Protein AF-A0A6G9KMW1-F1 (afdb_monomer)

Secondary structure (DSSP, 8-state):
-HHHHHHHHHHHHHHHHHHHHH---S---GGG-HHHHHHHHHHHHHHH-

Organism: Globicephala melas (NCBI:txid9731)

pLDDT: mean 74.77, std 9.4, range [57.22, 89.38]

Structure (mmCIF, N/CA/C/O backbone):
data_AF-A0A6G9KMW1-F1
#
_entry.id   AF-A0A6G9KMW1-F1
#
loop_
_atom_site.group_PDB
_atom_site.id
_atom_site.type_symbol
_atom_site.label_atom_id
_atom_site.label_alt_id
_atom_site.label_comp_id
_atom_site.label_asym_id
_atom_site.label_entity_id
_atom_site.label_seq_id
_atom_site.pdbx_PDB_ins_code
_atom_site.Cartn_x
_atom_site.Cartn_y
_atom_site.Cartn_z
_atom_site.occupancy
_atom_site.B_iso_or_equiv
_atom_site.auth_seq_id
_atom_site.auth_comp_id
_atom_site.auth_asym_id
_atom_site.auth_atom_id
_atom_site.pdbx_PDB_model_num
ATOM 1 N N . ASN A 1 1 ? 3.719 -0.623 -24.582 1.00 62.06 1 ASN A N 1
ATOM 2 C CA . ASN A 1 1 ? 3.442 0.833 -24.607 1.00 62.06 1 ASN A CA 1
ATOM 3 C C . ASN A 1 1 ? 4.356 1.516 -23.585 1.00 62.06 1 ASN A C 1
ATOM 5 O O . ASN A 1 1 ? 4.282 1.143 -22.421 1.00 62.06 1 ASN A O 1
ATOM 9 N N . LYS A 1 2 ? 5.260 2.427 -23.986 1.00 74.62 2 LYS A N 1
ATOM 10 C CA . LYS A 1 2 ? 6.316 2.972 -23.091 1.00 74.62 2 LYS A CA 1
ATOM 11 C C . LYS A 1 2 ? 5.7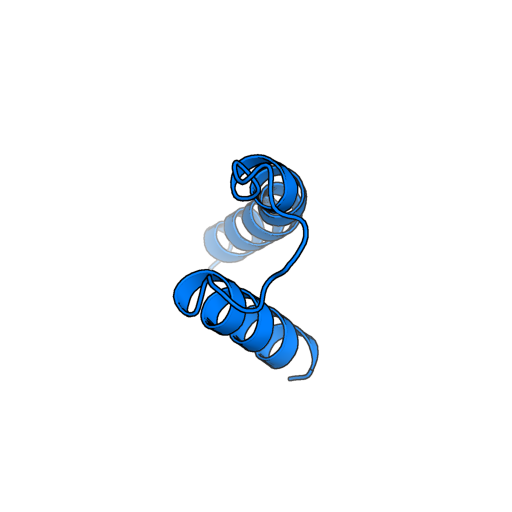60 3.770 -21.901 1.00 74.62 2 LYS A C 1
ATOM 13 O O . LYS A 1 2 ? 6.358 3.752 -20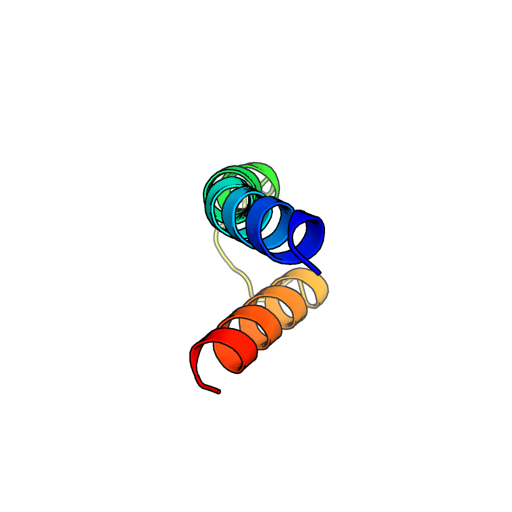.834 1.00 74.62 2 LYS A O 1
ATOM 18 N N . LEU A 1 3 ? 4.593 4.397 -22.059 1.00 83.44 3 LEU A N 1
ATOM 19 C CA . LEU A 1 3 ? 3.929 5.159 -20.992 1.00 83.44 3 LEU A CA 1
ATOM 20 C C . LEU A 1 3 ? 3.368 4.266 -19.875 1.00 83.44 3 LEU A C 1
ATOM 22 O O . LEU A 1 3 ? 3.383 4.656 -18.712 1.00 83.44 3 LEU A O 1
ATOM 26 N N . GLY A 1 4 ? 2.927 3.0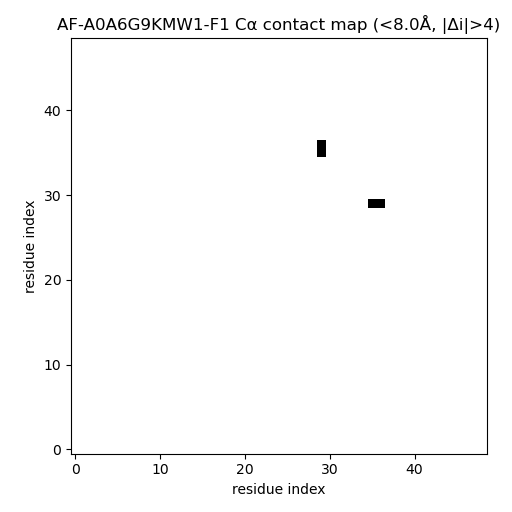49 -20.212 1.00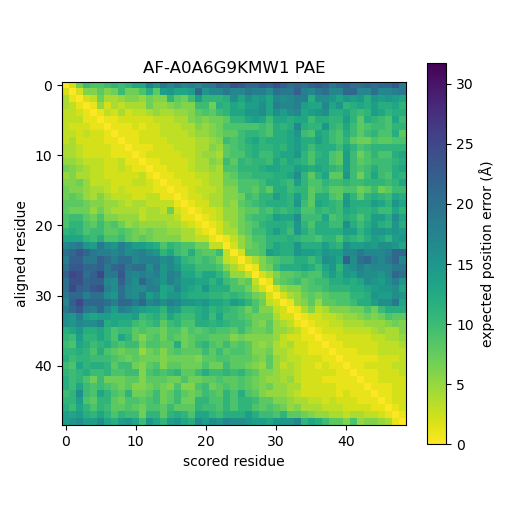 87.94 4 GLY A N 1
ATOM 27 C CA . GLY A 1 4 ? 2.358 2.114 -19.236 1.00 87.94 4 GLY A CA 1
ATOM 28 C C . GLY A 1 4 ? 3.381 1.636 -18.205 1.00 87.94 4 GLY A C 1
ATOM 29 O O . GLY A 1 4 ? 3.060 1.551 -17.027 1.00 87.94 4 GLY A O 1
ATOM 30 N N . GLY A 1 5 ? 4.630 1.404 -18.627 1.00 88.12 5 GLY A N 1
ATOM 31 C CA . GLY A 1 5 ? 5.704 0.993 -17.715 1.00 88.12 5 GLY A CA 1
ATOM 32 C C . GLY A 1 5 ? 6.088 2.085 -16.712 1.00 88.12 5 GLY A C 1
ATOM 33 O O . GLY A 1 5 ? 6.298 1.798 -15.539 1.00 88.12 5 GLY A O 1
ATOM 34 N N . VAL A 1 6 ? 6.113 3.349 -17.149 1.00 89.38 6 VAL A N 1
ATOM 35 C CA . VAL A 1 6 ? 6.397 4.491 -16.263 1.00 89.38 6 VAL A CA 1
ATOM 36 C C . VAL A 1 6 ? 5.273 4.679 -15.243 1.00 89.38 6 VAL A C 1
ATOM 38 O O . VAL A 1 6 ? 5.543 4.859 -14.059 1.00 89.38 6 VAL A O 1
ATOM 41 N N . LEU A 1 7 ? 4.014 4.580 -15.679 1.00 86.19 7 LEU A N 1
ATOM 42 C CA . LEU A 1 7 ? 2.861 4.657 -14.782 1.00 86.19 7 LEU A CA 1
ATOM 43 C C . LEU A 1 7 ? 2.849 3.513 -13.761 1.00 86.19 7 LEU A C 1
ATOM 45 O O . LEU A 1 7 ? 2.571 3.770 -12.596 1.00 86.19 7 LEU A O 1
ATOM 49 N N . ALA A 1 8 ? 3.204 2.289 -14.166 1.00 86.75 8 ALA A N 1
ATOM 50 C CA . ALA A 1 8 ? 3.289 1.140 -13.264 1.00 86.75 8 ALA A CA 1
ATOM 51 C C . ALA A 1 8 ? 4.371 1.321 -12.184 1.00 86.75 8 ALA A C 1
ATOM 53 O O . ALA A 1 8 ? 4.110 1.076 -11.007 1.00 86.75 8 ALA A O 1
ATOM 54 N N . LEU A 1 9 ? 5.556 1.822 -12.558 1.00 85.69 9 LEU A N 1
ATOM 55 C CA . LEU A 1 9 ? 6.626 2.133 -11.602 1.00 85.69 9 LEU A CA 1
ATOM 56 C C . LEU A 1 9 ? 6.209 3.222 -10.608 1.00 85.69 9 LEU A C 1
ATOM 58 O O . LEU A 1 9 ? 6.443 3.087 -9.408 1.00 85.69 9 LEU A O 1
ATOM 62 N N . LEU A 1 10 ? 5.553 4.280 -11.089 1.00 86.56 10 LEU A N 1
ATOM 63 C CA . LEU A 1 10 ? 5.034 5.333 -10.217 1.00 86.56 10 LEU A CA 1
ATOM 64 C C . LEU A 1 10 ? 3.959 4.790 -9.266 1.00 86.56 10 LEU A C 1
ATOM 66 O O . LEU A 1 10 ? 4.012 5.073 -8.070 1.00 86.56 10 LEU A O 1
ATOM 70 N N . LEU A 1 11 ? 3.030 3.964 -9.758 1.00 82.44 11 LEU A N 1
ATOM 71 C CA . LEU A 1 11 ? 1.991 3.343 -8.931 1.00 82.44 11 LEU A CA 1
ATOM 72 C C . LEU A 1 11 ? 2.583 2.441 -7.836 1.00 82.44 11 LEU A C 1
ATOM 74 O O . LEU A 1 11 ? 2.121 2.478 -6.695 1.00 82.44 11 LEU A O 1
ATOM 78 N N . SER A 1 12 ? 3.630 1.677 -8.167 1.00 83.12 12 SER A N 1
ATOM 79 C CA . SER A 1 12 ? 4.308 0.764 -7.238 1.00 83.12 12 SER A CA 1
ATOM 80 C C . SER A 1 12 ? 4.954 1.487 -6.058 1.00 83.12 12 SER A C 1
ATOM 82 O O . SER A 1 12 ? 5.027 0.924 -4.970 1.00 83.12 12 SER A O 1
ATOM 84 N N . ILE A 1 13 ? 5.426 2.718 -6.246 1.00 84.81 13 ILE A N 1
ATOM 85 C CA . ILE A 1 13 ? 6.025 3.514 -5.167 1.00 84.81 13 ILE A CA 1
ATOM 86 C C . ILE A 1 13 ? 4.932 4.277 -4.409 1.00 84.81 13 ILE A C 1
ATOM 88 O O . ILE A 1 13 ? 4.996 4.413 -3.188 1.00 84.81 13 ILE A O 1
ATOM 92 N N . LEU A 1 14 ? 3.885 4.732 -5.106 1.00 82.50 14 LEU A N 1
ATOM 93 C CA . LEU A 1 14 ? 2.750 5.423 -4.492 1.00 82.50 14 LEU A CA 1
ATOM 94 C C . LEU A 1 14 ? 1.986 4.532 -3.502 1.00 82.50 14 LEU A C 1
ATOM 96 O O . LEU A 1 14 ? 1.553 5.033 -2.462 1.00 82.50 14 LEU A O 1
ATOM 100 N N . ILE A 1 15 ? 1.867 3.222 -3.757 1.00 82.06 15 ILE A N 1
ATOM 101 C CA . ILE A 1 15 ? 1.152 2.288 -2.865 1.00 82.06 15 ILE A CA 1
ATOM 102 C C . ILE A 1 15 ? 1.713 2.306 -1.427 1.00 82.06 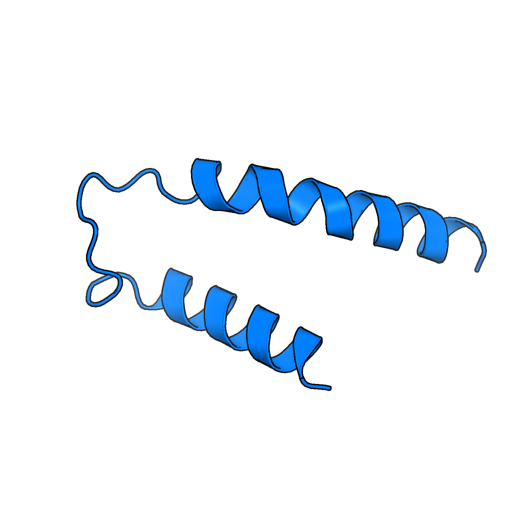15 ILE A C 1
ATOM 104 O O . ILE A 1 15 ? 0.942 2.263 -0.470 1.00 82.06 15 ILE A O 1
ATOM 108 N N . LEU A 1 16 ? 3.034 2.468 -1.257 1.00 79.69 16 LEU A N 1
ATOM 109 C CA . LEU A 1 16 ? 3.706 2.541 0.050 1.00 79.69 16 LEU A CA 1
ATOM 110 C C . LEU A 1 16 ? 3.253 3.747 0.879 1.00 79.69 16 LEU A C 1
ATOM 112 O O . LEU A 1 16 ? 3.181 3.658 2.102 1.00 79.69 16 LEU A O 1
ATOM 116 N N . ILE A 1 17 ? 2.928 4.860 0.220 1.00 78.31 17 ILE A N 1
ATOM 117 C CA . ILE A 1 17 ? 2.462 6.094 0.866 1.00 78.31 17 ILE A CA 1
ATOM 118 C C . ILE A 1 17 ? 0.951 6.017 1.136 1.00 78.31 17 ILE A C 1
ATOM 120 O O . ILE A 1 17 ? 0.469 6.515 2.154 1.00 78.31 17 ILE A O 1
ATOM 124 N N . PHE A 1 18 ? 0.197 5.338 0.268 1.00 76.50 18 PHE A N 1
ATOM 125 C CA . PHE A 1 18 ? -1.242 5.144 0.447 1.00 76.50 18 PHE A CA 1
ATOM 126 C C . PHE A 1 18 ? -1.588 4.216 1.618 1.00 76.50 18 PHE A C 1
ATOM 128 O O . PHE A 1 18 ? -2.583 4.466 2.295 1.00 76.50 18 PHE A O 1
ATOM 135 N N . ILE A 1 19 ? -0.781 3.190 1.909 1.00 72.62 19 ILE A N 1
ATOM 136 C CA . ILE A 1 19 ? -1.021 2.256 3.028 1.00 72.62 19 ILE A CA 1
ATOM 137 C C . ILE A 1 19 ? -1.211 2.979 4.383 1.00 72.62 19 ILE A C 1
ATOM 139 O O . ILE A 1 19 ? -2.258 2.778 5.006 1.00 72.62 19 ILE A O 1
ATOM 143 N N . PRO A 1 20 ? -0.285 3.844 4.848 1.00 67.31 20 PRO A N 1
ATOM 144 C CA . PRO A 1 20 ? -0.459 4.566 6.108 1.00 67.31 20 PRO A CA 1
ATOM 145 C C . PRO A 1 20 ? -1.552 5.644 6.035 1.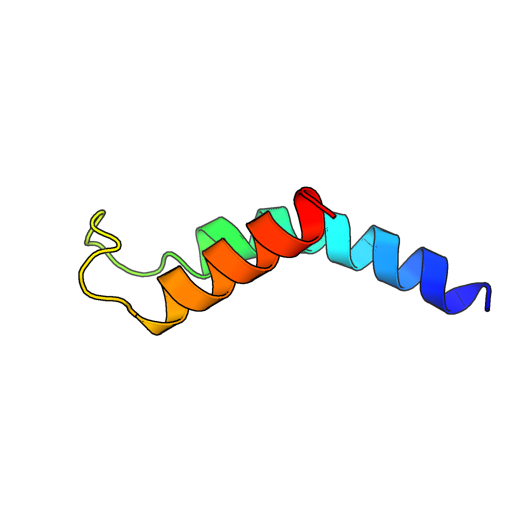00 67.31 20 PRO A C 1
ATOM 147 O O . PRO A 1 20 ? -2.215 5.896 7.038 1.00 67.31 20 PRO A O 1
ATOM 150 N N . MET A 1 21 ? -1.797 6.254 4.866 1.00 68.31 21 MET A N 1
ATOM 151 C CA . MET A 1 21 ? -2.873 7.246 4.701 1.00 68.31 21 MET A CA 1
ATOM 152 C C . MET A 1 21 ? -4.275 6.626 4.737 1.00 68.31 21 MET A C 1
ATOM 154 O O . MET A 1 21 ? -5.204 7.248 5.245 1.00 68.31 21 MET A O 1
ATOM 158 N N . LEU A 1 22 ? -4.446 5.404 4.228 1.00 67.19 22 LEU A N 1
ATOM 159 C CA . LEU A 1 22 ? -5.715 4.672 4.287 1.00 67.19 22 LEU A CA 1
ATOM 160 C C . LEU A 1 22 ? -5.997 4.125 5.697 1.00 67.19 22 LEU A C 1
ATOM 162 O O . LEU A 1 22 ? -7.154 3.894 6.059 1.00 67.19 22 LEU A O 1
ATOM 166 N N . GLN A 1 23 ? -4.966 3.986 6.535 1.00 65.94 23 GLN A N 1
ATOM 167 C CA . GLN A 1 23 ? -5.079 3.626 7.950 1.00 65.94 23 GLN A CA 1
ATOM 168 C C . GLN A 1 23 ? -5.489 4.824 8.834 1.00 65.94 23 GLN A C 1
ATOM 170 O O . GLN A 1 23 ? -4.871 5.111 9.855 1.00 65.94 23 GLN A O 1
ATOM 175 N N . THR A 1 24 ? -6.604 5.489 8.515 1.00 66.38 24 THR A N 1
ATOM 176 C CA . THR A 1 24 ? -7.169 6.590 9.333 1.00 66.38 24 THR A CA 1
ATOM 177 C C . THR A 1 24 ? -7.864 6.118 10.624 1.00 66.38 24 THR A C 1
ATOM 179 O O . THR A 1 24 ? -8.410 6.910 11.392 1.00 66.38 24 THR A O 1
ATOM 182 N N . SER A 1 25 ? -7.869 4.809 10.887 1.00 57.22 25 SER A N 1
ATOM 183 C CA . SER A 1 25 ? -8.609 4.181 11.980 1.00 57.22 25 SER A CA 1
ATOM 184 C C . SER A 1 25 ? -7.742 4.038 13.231 1.00 57.22 25 SER A C 1
ATOM 186 O O . SER A 1 25 ? -6.790 3.265 13.229 1.00 57.22 25 SER A O 1
ATOM 188 N N . LYS A 1 26 ? -8.126 4.674 14.348 1.00 58.06 26 LYS A N 1
ATOM 189 C CA . LYS A 1 26 ? -7.495 4.476 15.676 1.00 58.06 26 LYS A CA 1
ATOM 190 C C . LYS A 1 26 ? -7.539 3.024 16.189 1.00 58.06 26 LYS A C 1
ATOM 192 O O . LYS A 1 26 ? -6.904 2.708 17.191 1.00 58.06 26 LYS A O 1
ATOM 197 N N . GLN A 1 27 ? -8.290 2.139 15.531 1.00 57.31 27 GLN A N 1
ATOM 198 C CA . GLN A 1 27 ? -8.327 0.712 15.836 1.00 57.31 27 GLN A CA 1
ATOM 199 C C . GLN A 1 27 ? -7.359 -0.080 14.955 1.00 57.31 27 GLN A C 1
ATOM 201 O O . GLN A 1 27 ? -7.521 -0.149 13.740 1.00 57.31 27 GLN A O 1
ATOM 206 N N . ARG A 1 28 ? -6.397 -0.733 15.619 1.00 61.47 28 ARG A N 1
ATOM 207 C CA . ARG A 1 28 ? -5.339 -1.582 15.043 1.00 61.47 28 ARG A CA 1
ATOM 208 C C . ARG A 1 28 ? -5.850 -2.918 14.479 1.00 61.47 28 ARG A C 1
ATOM 210 O O . ARG A 1 28 ? -5.096 -3.635 13.833 1.00 61.47 28 ARG A O 1
ATOM 217 N N . SER A 1 29 ? -7.109 -3.269 14.751 1.00 59.72 29 SER A N 1
ATOM 218 C CA . SER A 1 29 ? -7.711 -4.527 14.312 1.00 59.72 29 SER A CA 1
ATOM 219 C C . SER A 1 29 ? -8.325 -4.388 12.921 1.00 59.72 29 SER A C 1
ATOM 221 O O . SER A 1 29 ? -9.261 -3.616 12.712 1.00 59.72 29 SER A O 1
ATOM 223 N N . MET A 1 30 ? -7.832 -5.191 11.978 1.00 61.78 30 MET A N 1
ATOM 224 C CA . MET A 1 30 ? -8.411 -5.339 10.638 1.00 61.78 30 MET A CA 1
ATOM 225 C C . MET A 1 30 ? -9.757 -6.083 10.643 1.00 61.78 30 MET A C 1
ATOM 227 O O . MET A 1 30 ? -10.416 -6.132 9.609 1.00 61.78 30 MET A O 1
ATOM 231 N N . MET A 1 31 ? -10.187 -6.654 11.775 1.00 62.59 31 MET A N 1
ATOM 232 C CA . MET A 1 31 ? -11.364 -7.531 11.864 1.00 62.59 31 MET A CA 1
ATOM 233 C C . MET A 1 31 ? -12.687 -6.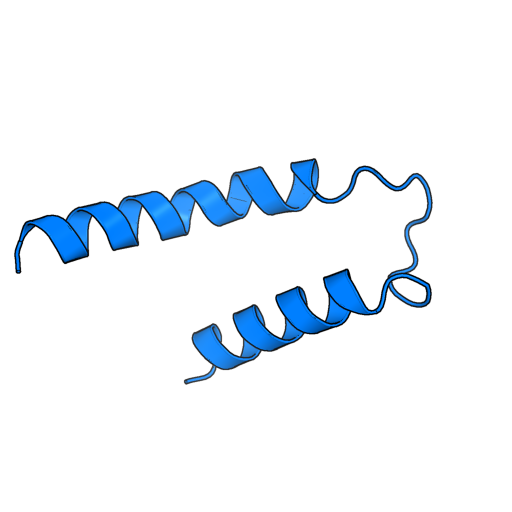825 11.514 1.00 62.59 31 MET A C 1
ATOM 235 O O . MET A 1 31 ? -13.589 -7.459 10.983 1.00 62.59 31 MET A O 1
ATOM 239 N N . PHE A 1 32 ? -12.789 -5.509 11.734 1.00 59.88 32 PHE A N 1
ATOM 240 C CA . PHE A 1 32 ? -14.024 -4.736 11.515 1.00 59.88 32 PHE A CA 1
ATOM 241 C C . PHE A 1 32 ? -14.043 -3.928 10.204 1.00 59.88 32 PHE A C 1
ATOM 243 O O . PHE A 1 32 ? -14.894 -3.057 10.027 1.00 59.88 32 PHE A O 1
ATOM 250 N N . ARG A 1 33 ? -13.102 -4.168 9.277 1.00 67.69 33 ARG A N 1
ATOM 251 C CA . ARG A 1 33 ? -13.000 -3.432 8.000 1.00 67.69 33 ARG A CA 1
ATOM 252 C C . ARG A 1 33 ? -12.922 -4.395 6.803 1.00 67.69 33 ARG A C 1
ATOM 254 O O . ARG A 1 33 ? -11.837 -4.558 6.244 1.00 67.69 33 ARG A O 1
ATOM 261 N N . PRO A 1 34 ? -14.049 -5.000 6.371 1.00 68.62 34 PRO A N 1
ATOM 262 C CA . PRO A 1 34 ? -14.069 -5.991 5.286 1.00 68.62 34 PRO A CA 1
ATOM 263 C C . PRO A 1 34 ? -13.477 -5.457 3.971 1.00 68.62 34 PRO A C 1
ATOM 265 O O . PRO A 1 34 ? -12.709 -6.154 3.317 1.00 68.62 34 PRO A O 1
ATOM 268 N N . PHE A 1 35 ? -13.720 -4.186 3.628 1.00 73.56 35 PHE A N 1
ATOM 269 C CA . PHE A 1 35 ? -13.127 -3.553 2.440 1.00 73.56 35 PHE A CA 1
ATOM 270 C C . PHE A 1 35 ? -11.594 -3.453 2.490 1.00 73.56 35 PHE A C 1
ATOM 272 O O . PHE A 1 35 ? -10.935 -3.631 1.470 1.00 73.56 35 PHE A O 1
ATOM 279 N N . SER A 1 36 ? -11.009 -3.203 3.667 1.00 74.62 36 SER A N 1
ATOM 280 C CA . SER A 1 36 ? -9.550 -3.114 3.803 1.00 74.62 36 SER A CA 1
ATOM 281 C C . SER A 1 36 ? -8.886 -4.488 3.745 1.00 74.62 36 SER A C 1
ATOM 283 O O . SER A 1 36 ? -7.759 -4.584 3.269 1.00 74.62 36 SER A O 1
ATOM 285 N N . GLN A 1 37 ? -9.568 -5.541 4.212 1.00 72.50 37 GLN A N 1
ATOM 286 C CA . GLN A 1 37 ? -9.087 -6.915 4.059 1.00 72.50 37 GLN A CA 1
ATOM 287 C C . GLN A 1 37 ? -9.069 -7.306 2.583 1.00 72.50 37 GLN A C 1
ATOM 289 O O . GLN A 1 37 ? -8.055 -7.799 2.105 1.00 72.50 37 GLN A O 1
ATOM 294 N N . LEU A 1 38 ? -10.152 -7.032 1.850 1.00 81.38 38 LEU A N 1
ATOM 295 C CA . LEU A 1 38 ? -10.263 -7.370 0.430 1.00 81.38 38 LEU A CA 1
ATOM 296 C C . LEU A 1 38 ? -9.122 -6.739 -0.385 1.00 81.38 38 LEU A C 1
ATOM 298 O O . LEU A 1 38 ? -8.422 -7.452 -1.093 1.00 81.38 38 LEU A O 1
ATOM 302 N N . LEU A 1 39 ? -8.859 -5.442 -0.185 1.00 78.69 39 LEU A N 1
ATOM 303 C CA . LEU A 1 39 ? -7.752 -4.729 -0.840 1.00 78.69 39 LEU A CA 1
ATOM 304 C C . LEU A 1 39 ? -6.360 -5.281 -0.470 1.00 78.69 39 LEU A C 1
ATOM 306 O O . LEU A 1 39 ? -5.463 -5.327 -1.312 1.00 78.69 39 LEU A O 1
ATOM 310 N N . PHE A 1 40 ? -6.168 -5.716 0.779 1.00 77.94 40 PHE A N 1
ATOM 311 C CA . PHE A 1 40 ? -4.918 -6.338 1.223 1.00 77.94 40 PHE A CA 1
ATOM 312 C C . PHE A 1 40 ? -4.702 -7.710 0.574 1.00 77.94 40 PHE A C 1
ATOM 314 O O . PHE A 1 40 ? -3.626 -7.982 0.046 1.00 77.94 40 PHE A O 1
ATOM 321 N N . TRP A 1 41 ? -5.735 -8.554 0.555 1.00 78.31 41 TRP A N 1
ATOM 322 C CA . TRP A 1 41 ? -5.676 -9.870 -0.080 1.00 78.31 41 TRP A CA 1
ATOM 323 C C . TRP A 1 41 ? -5.479 -9.774 -1.595 1.00 78.31 41 TRP A C 1
ATOM 325 O O . TRP A 1 41 ? -4.731 -10.577 -2.143 1.00 78.31 41 TRP A O 1
ATOM 335 N N . THR A 1 42 ? -6.067 -8.780 -2.271 1.00 80.62 42 THR A N 1
ATOM 336 C CA . THR A 1 42 ? -5.816 -8.556 -3.705 1.00 80.62 42 THR A CA 1
ATOM 337 C C . THR A 1 42 ? -4.379 -8.127 -3.987 1.00 80.62 42 THR A C 1
ATOM 339 O O . THR A 1 42 ? -3.799 -8.610 -4.949 1.00 80.62 42 THR A O 1
ATOM 342 N N . LEU A 1 43 ? -3.776 -7.283 -3.139 1.00 80.81 43 LEU A N 1
ATOM 343 C CA . LEU A 1 43 ? -2.357 -6.917 -3.264 1.00 80.81 43 LEU A CA 1
ATOM 344 C C . LEU A 1 43 ? -1.434 -8.119 -3.034 1.00 80.81 43 LEU A C 1
ATOM 346 O O . LEU A 1 43 ? -0.446 -8.284 -3.739 1.00 80.81 43 LEU A O 1
ATOM 350 N N . ILE A 1 44 ? -1.757 -8.969 -2.057 1.00 81.38 44 ILE A N 1
ATOM 351 C CA . ILE A 1 44 ? -1.006 -10.205 -1.818 1.00 81.38 44 ILE A CA 1
ATOM 352 C C . ILE A 1 44 ? -1.136 -11.168 -2.999 1.00 81.38 44 ILE A C 1
ATOM 354 O O . ILE A 1 44 ? -0.141 -11.769 -3.389 1.00 81.38 44 ILE A O 1
ATOM 358 N N . ALA A 1 45 ? -2.334 -11.320 -3.564 1.00 85.38 45 ALA A N 1
ATOM 359 C CA . ALA A 1 45 ? -2.557 -12.175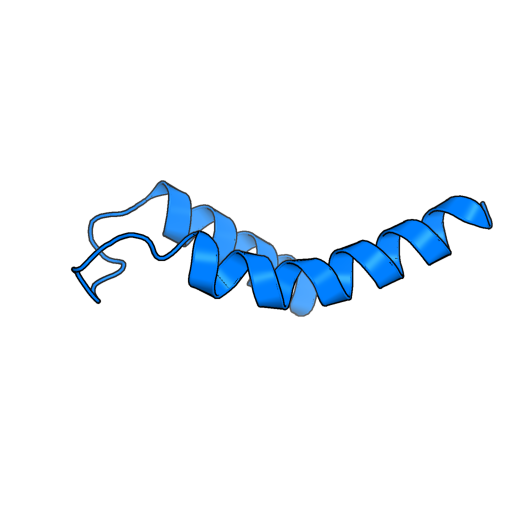 -4.725 1.00 85.38 45 ALA A CA 1
ATOM 360 C C . ALA A 1 45 ? -1.783 -11.680 -5.959 1.00 85.38 45 ALA A C 1
ATOM 362 O O . ALA A 1 45 ? -1.214 -12.499 -6.673 1.00 85.38 45 ALA A O 1
ATOM 363 N N . ASP A 1 46 ? -1.718 -10.362 -6.164 1.00 77.88 46 ASP A N 1
ATOM 364 C CA . ASP A 1 46 ? -0.927 -9.726 -7.227 1.00 77.88 46 ASP A CA 1
ATOM 365 C C . ASP A 1 46 ? 0.585 -9.923 -7.023 1.00 77.88 46 ASP A C 1
ATOM 367 O O . ASP A 1 46 ? 1.300 -10.173 -7.981 1.00 77.88 46 ASP A O 1
ATOM 371 N N . LEU A 1 47 ? 1.072 -9.899 -5.775 1.00 74.94 47 LEU A N 1
ATOM 372 C CA . LEU A 1 47 ? 2.483 -10.166 -5.462 1.00 74.94 47 LEU A CA 1
ATOM 373 C C . LEU A 1 47 ? 2.871 -11.651 -5.591 1.00 74.94 47 LEU A C 1
ATOM 375 O O . LEU A 1 47 ? 4.027 -11.963 -5.868 1.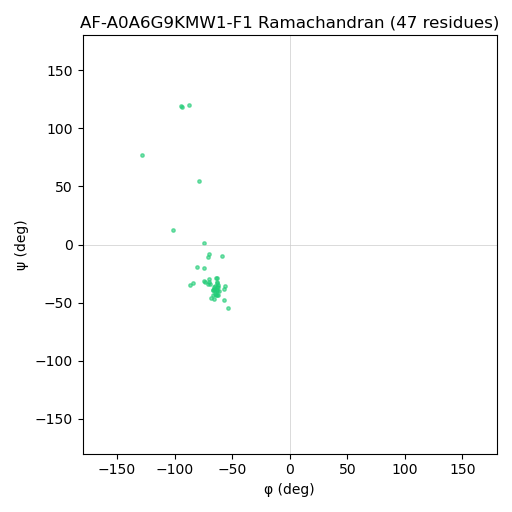00 74.94 47 LEU A O 1
ATOM 379 N N . LEU A 1 48 ? 1.942 -12.565 -5.299 1.00 76.06 48 LEU A N 1
ATOM 380 C CA . LEU A 1 48 ? 2.176 -14.013 -5.345 1.00 76.06 48 LEU A CA 1
ATOM 381 C C . LEU A 1 48 ? 2.095 -14.605 -6.758 1.00 76.06 48 LEU A C 1
ATOM 383 O O . LEU A 1 48 ? 2.568 -15.726 -6.948 1.00 76.06 48 LEU A O 1
ATOM 387 N N . THR A 1 49 ? 1.468 -13.895 -7.696 1.00 67.31 49 THR A N 1
ATOM 388 C CA . THR A 1 49 ? 1.310 -14.314 -9.097 1.00 67.31 49 THR A CA 1
ATOM 389 C C . THR A 1 49 ? 2.463 -13.786 -9.940 1.00 67.31 49 THR A C 1
ATOM 391 O O . THR A 1 49 ? 2.973 -14.564 -10.777 1.00 67.31 49 THR A O 1
#

Radius of gyration: 13.5 Å; Cα contacts (8 Å, |Δi|>4): 2; chains: 1; bounding box: 21×22×40 Å

Mean predicted aligned error: 8.98 Å

Solvent-accessible surface area (backbone atoms only — not comparable to full-atom values): 3105 Å² total; per-residue (Å²): 112,80,67,58,58,55,51,49,56,52,50,66,58,48,50,68,60,45,55,66,65,72,58,77,57,96,62,91,64,68,88,85,36,70,70,60,48,53,56,49,52,52,52,50,52,64,74,74,105

InterPro domains:
  IPR005798 Cytochrome b/b6, C-terminal [PF00032] (1-48)
  IPR005798 Cytochrome b/b6, C-terminal [PS51003] (1-49)
  IPR036150 Cytochrome b/b6, C-terminal domain superfamily [SSF81648] (1-48)

Sequence (49 aa):
NKLGGVLALLLSILILIFIPMLQTSKQRSMMFRPFSQLLFWTLIADLLT

Foldseek 3Di:
DVVVVVVVVVVVVVVVVVVVVVPPDPDPDPPPPPPVVVVVVVVVVVVVD